Protein AF-A0A098LG57-F1 (afdb_monomer_lite)

Sequence (127 aa):
MLENFILASDLITESEFNRIIDFILEKGDRKFYCNRFNNNPHYQFSEFDVYLNPSNDRNIVCDTTISDFNEIVFYNSSALHRYYYLRIRRGRKEDSKTISGTSNQVEVNIKDEVIRNYLKEVLRRMP

Foldseek 3Di:
DPQDWDFCVVQDDPVLVLLLVVCLVVPFFFDDDDPQAHRFRWDDQDQKIKTFDFPDSVNRDHDPVPGPRQKIWIAHPPDPDGIKIKGKDFFDPDPDDDDDDRDITIIISDDDVVSSVVSVSSSVPRD

Secondary structure (DSSP, 8-state):
-----EE-TTT--HHHHHHHHHHHHHH-EEE--BTTBSSEEEEEETTEEEEEEPSSTT-TT--TTS----EEEEE-TTSSS-EEEEEEEPPP--SS---S----EEEES--SHHHHHHHHHHHHH--

pLDDT: mean 85.8, std 13.96, range [39.47, 97.31]

Organism: NCBI:txid153721

Structure (mmCIF, N/CA/C/O backbone):
data_AF-A0A098LG57-F1
#
_entry.id   AF-A0A098LG57-F1
#
loop_
_atom_site.group_PDB
_atom_site.id
_atom_site.type_symbol
_atom_site.label_atom_id
_atom_site.label_alt_id
_atom_site.label_comp_id
_atom_site.label_asym_id
_atom_site.label_entity_id
_atom_site.label_seq_id
_atom_site.pdbx_PDB_ins_code
_atom_site.Cartn_x
_atom_site.Cartn_y
_atom_site.Cartn_z
_atom_site.occupancy
_atom_site.B_iso_or_equiv
_atom_site.auth_seq_id
_atom_site.auth_comp_id
_atom_site.auth_asym_id
_atom_site.auth_atom_id
_atom_site.pdbx_PDB_model_num
ATOM 1 N N . MET A 1 1 ? 17.663 9.202 8.549 1.00 39.47 1 MET A N 1
ATOM 2 C CA . MET A 1 1 ? 16.690 9.927 9.391 1.00 39.47 1 MET A CA 1
ATOM 3 C C . MET A 1 1 ? 15.668 8.915 9.860 1.00 39.47 1 MET A C 1
ATOM 5 O O . MET A 1 1 ? 15.281 8.085 9.051 1.00 39.47 1 MET A O 1
ATOM 9 N N . LEU A 1 2 ? 15.295 8.927 11.139 1.00 45.97 2 LEU A N 1
ATOM 10 C CA . LEU A 1 2 ? 14.109 8.202 11.591 1.00 45.97 2 LEU A CA 1
ATOM 11 C C . LEU A 1 2 ? 12.910 8.918 10.968 1.00 45.97 2 LEU A C 1
ATOM 13 O O . LEU A 1 2 ? 12.694 10.092 11.259 1.00 45.97 2 LEU A O 1
ATOM 17 N N . GLU A 1 3 ? 12.212 8.264 10.044 1.00 64.81 3 GLU A N 1
ATOM 18 C CA . GLU A 1 3 ? 10.934 8.782 9.563 1.00 64.81 3 GLU A CA 1
ATOM 19 C C . GLU A 1 3 ? 9.964 8.827 10.750 1.00 64.81 3 GLU A C 1
ATOM 21 O O . GLU A 1 3 ? 9.849 7.859 11.505 1.00 64.81 3 GLU A O 1
ATOM 26 N N . ASN A 1 4 ? 9.320 9.975 10.964 1.00 86.69 4 ASN A N 1
ATOM 27 C CA . ASN A 1 4 ? 8.322 10.116 12.016 1.00 86.69 4 ASN A CA 1
ATOM 28 C C . ASN A 1 4 ? 7.033 9.448 11.537 1.00 86.69 4 ASN A C 1
ATOM 30 O O . ASN A 1 4 ? 6.364 9.966 10.651 1.00 86.69 4 ASN A O 1
ATOM 34 N N . PHE A 1 5 ? 6.694 8.306 12.126 1.00 89.62 5 PHE A N 1
ATOM 35 C CA . PHE A 1 5 ? 5.436 7.620 11.862 1.00 89.62 5 PHE A CA 1
ATOM 36 C C . PHE A 1 5 ? 4.296 8.244 12.678 1.00 89.62 5 PHE A C 1
ATOM 38 O O . PHE A 1 5 ? 4.466 8.580 13.852 1.00 89.62 5 PHE A O 1
ATOM 45 N N . ILE A 1 6 ? 3.132 8.400 12.049 1.00 92.38 6 ILE A N 1
ATOM 46 C CA . ILE A 1 6 ? 1.913 8.954 12.650 1.00 92.38 6 ILE A CA 1
ATOM 47 C C . ILE A 1 6 ? 0.730 8.012 12.442 1.00 92.38 6 ILE A C 1
ATOM 49 O O . ILE A 1 6 ? 0.675 7.288 11.451 1.00 92.38 6 ILE A O 1
ATOM 53 N N . LEU A 1 7 ? -0.238 8.033 13.361 1.00 92.25 7 LEU A N 1
ATOM 54 C CA . LEU A 1 7 ? -1.414 7.163 13.288 1.00 92.25 7 LEU A CA 1
ATOM 55 C C . LEU A 1 7 ? -2.215 7.396 11.998 1.00 92.25 7 LEU A C 1
ATOM 57 O O . LEU A 1 7 ? -2.555 8.530 11.649 1.00 92.25 7 LEU A O 1
ATOM 61 N N . ALA A 1 8 ? -2.551 6.295 11.328 1.00 90.56 8 ALA A N 1
ATOM 62 C CA . ALA A 1 8 ? -3.267 6.253 10.055 1.00 90.56 8 ALA A CA 1
ATOM 63 C C . ALA A 1 8 ? -4.679 5.651 10.199 1.00 90.56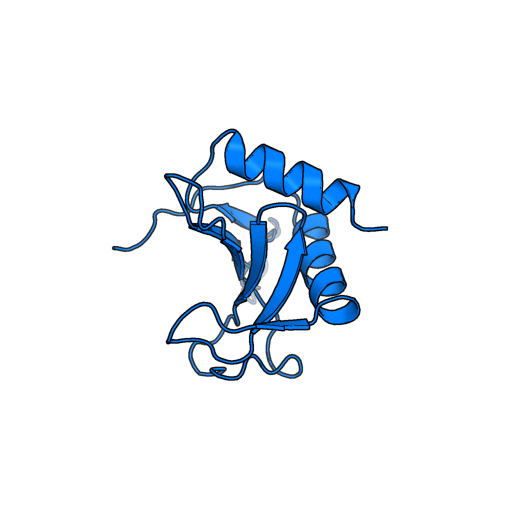 8 ALA A C 1
ATOM 65 O O . ALA A 1 8 ? -5.244 5.149 9.231 1.00 90.56 8 ALA A O 1
ATOM 66 N N . SER A 1 9 ? -5.262 5.701 11.401 1.00 87.19 9 SER A N 1
ATOM 67 C CA . SER A 1 9 ? -6.559 5.085 11.721 1.00 87.19 9 SER A CA 1
ATOM 68 C C . SER A 1 9 ? -7.752 5.647 10.935 1.00 87.19 9 SER A C 1
ATOM 70 O O . SER A 1 9 ? -8.784 4.994 10.844 1.00 87.19 9 SER A O 1
ATOM 72 N N . ASP A 1 10 ? -7.625 6.840 10.356 1.00 91.06 10 ASP A N 1
ATOM 73 C CA . ASP A 1 10 ? -8.599 7.475 9.453 1.00 91.06 10 ASP A CA 1
ATOM 74 C C . ASP A 1 10 ? -8.298 7.246 7.958 1.00 91.06 10 ASP A C 1
ATOM 76 O O . ASP A 1 10 ? -9.023 7.745 7.090 1.00 91.06 10 ASP A O 1
ATOM 80 N N . LEU A 1 11 ? -7.181 6.585 7.648 1.00 93.50 11 LEU A N 1
ATOM 81 C CA . LEU A 1 11 ? -6.775 6.232 6.290 1.00 93.50 11 LEU A CA 1
ATOM 82 C C . LEU A 1 11 ? -7.064 4.769 5.988 1.00 93.50 11 LEU A C 1
ATOM 84 O O . LEU A 1 11 ? -7.503 4.455 4.885 1.00 93.50 11 LEU A O 1
ATOM 88 N N . ILE A 1 12 ? -6.759 3.897 6.946 1.00 94.38 12 ILE A N 1
ATOM 89 C CA . ILE A 1 12 ? -6.792 2.455 6.766 1.00 94.38 12 ILE A CA 1
ATOM 90 C C . ILE A 1 12 ? -7.000 1.755 8.111 1.00 94.38 12 ILE A C 1
ATOM 92 O O . ILE A 1 12 ? -6.442 2.141 9.141 1.00 94.38 12 ILE A O 1
ATOM 96 N N . THR A 1 13 ? -7.800 0.698 8.094 1.00 93.62 13 THR A N 1
ATOM 97 C CA . THR A 1 13 ? -7.980 -0.203 9.233 1.00 93.62 13 THR A CA 1
ATOM 98 C C . THR A 1 13 ? -6.925 -1.309 9.243 1.00 93.62 13 THR A C 1
ATOM 100 O O . THR A 1 13 ? -6.337 -1.651 8.220 1.00 93.62 13 THR A O 1
ATOM 103 N N . GLU A 1 14 ? -6.715 -1.950 10.393 1.00 92.69 14 GLU A N 1
ATOM 104 C CA . GLU A 1 14 ? -5.878 -3.156 10.464 1.00 92.69 14 GLU A CA 1
ATOM 105 C C . GLU A 1 14 ? -6.343 -4.247 9.482 1.00 92.69 14 GLU A C 1
ATOM 107 O O . GLU A 1 14 ? -5.522 -4.881 8.822 1.00 92.69 14 GLU A O 1
ATOM 112 N N . SER A 1 15 ? -7.658 -4.465 9.374 1.00 93.12 15 SER A N 1
ATOM 113 C CA . SER A 1 15 ? -8.209 -5.496 8.491 1.00 93.12 15 SER A CA 1
ATOM 114 C C . SER A 1 15 ? -7.878 -5.218 7.028 1.00 93.12 15 SER A C 1
ATOM 116 O O . SER A 1 15 ? -7.569 -6.140 6.280 1.00 93.12 15 SER A O 1
ATOM 118 N N . GLU A 1 16 ? -7.945 -3.956 6.613 1.00 95.69 16 GLU A N 1
ATOM 119 C CA . GLU A 1 16 ? -7.584 -3.541 5.260 1.00 95.69 16 GLU A CA 1
ATOM 120 C C . GLU A 1 16 ? -6.081 -3.672 5.021 1.00 95.69 16 GLU A C 1
ATOM 122 O O . GLU A 1 16 ? -5.685 -4.161 3.969 1.00 95.69 16 GLU A O 1
ATOM 127 N N . PHE A 1 17 ? -5.250 -3.317 6.005 1.00 95.31 17 PHE A N 1
ATOM 128 C CA . PHE A 1 17 ? -3.800 -3.501 5.929 1.00 95.31 17 PHE A CA 1
ATOM 129 C C . PHE A 1 17 ? -3.435 -4.973 5.687 1.00 95.31 17 PHE A C 1
ATOM 131 O O . PHE A 1 17 ? -2.700 -5.283 4.751 1.00 95.31 17 PHE A O 1
ATOM 138 N N . ASN A 1 18 ? -4.008 -5.887 6.476 1.00 93.75 18 ASN A N 1
ATOM 139 C CA . ASN A 1 18 ? -3.779 -7.324 6.311 1.00 93.75 18 ASN A CA 1
ATOM 140 C C . ASN A 1 18 ? -4.329 -7.843 4.970 1.00 93.75 18 ASN A C 1
ATOM 142 O O . ASN A 1 18 ? -3.664 -8.629 4.304 1.00 93.75 18 ASN A O 1
ATOM 146 N N . ARG A 1 19 ? -5.484 -7.342 4.511 1.00 95.88 19 ARG A N 1
ATOM 147 C CA . ARG A 1 19 ? -6.046 -7.719 3.203 1.00 95.88 19 ARG A CA 1
ATOM 148 C C . ARG A 1 19 ? -5.131 -7.329 2.035 1.00 95.88 19 ARG A C 1
ATOM 150 O O . ARG A 1 19 ? -5.049 -8.079 1.068 1.00 95.88 19 ARG A O 1
ATOM 157 N N . ILE A 1 20 ? -4.432 -6.193 2.120 1.00 96.50 20 ILE A N 1
ATOM 158 C CA . ILE A 1 20 ? -3.438 -5.794 1.108 1.00 96.50 20 ILE A CA 1
ATOM 159 C C . ILE A 1 20 ? -2.268 -6.780 1.082 1.00 96.50 20 ILE A C 1
ATOM 161 O O . ILE A 1 20 ? -1.837 -7.182 0.002 1.00 96.50 20 ILE A O 1
ATOM 165 N N . ILE A 1 21 ? -1.776 -7.190 2.254 1.00 95.38 21 ILE A N 1
ATOM 166 C CA . ILE A 1 21 ? -0.711 -8.194 2.362 1.00 95.38 21 ILE A CA 1
ATOM 167 C C . ILE A 1 21 ? -1.141 -9.494 1.691 1.00 95.38 21 ILE A C 1
ATOM 169 O O . ILE A 1 21 ? -0.457 -9.956 0.779 1.00 95.38 21 ILE A O 1
ATOM 173 N N . ASP A 1 22 ? -2.288 -10.041 2.095 1.00 95.12 22 ASP A N 1
ATOM 174 C CA . ASP A 1 22 ? -2.794 -11.311 1.572 1.00 95.12 22 ASP A CA 1
ATOM 175 C C . ASP A 1 22 ? -2.967 -11.253 0.049 1.00 95.12 22 ASP A C 1
ATOM 177 O O . ASP A 1 22 ? -2.529 -12.154 -0.668 1.00 95.12 22 ASP A O 1
ATOM 181 N N . PHE A 1 23 ? -3.516 -10.147 -0.463 1.00 96.56 23 PHE A N 1
ATOM 182 C CA . PHE A 1 23 ? -3.681 -9.939 -1.897 1.00 96.56 23 PHE A CA 1
ATOM 183 C C . PHE A 1 23 ? -2.346 -9.949 -2.653 1.00 96.56 23 PHE A C 1
ATOM 185 O O . PHE A 1 23 ? -2.233 -10.612 -3.683 1.00 96.56 23 PHE A O 1
ATOM 192 N N . ILE A 1 24 ? -1.325 -9.239 -2.163 1.00 96.12 24 ILE A N 1
ATOM 193 C CA . ILE A 1 24 ? -0.009 -9.194 -2.822 1.00 96.12 24 ILE A CA 1
ATOM 194 C C . ILE A 1 24 ? 0.673 -10.563 -2.758 1.00 96.12 24 ILE A C 1
ATOM 196 O O . ILE A 1 24 ? 1.303 -10.976 -3.728 1.00 96.12 24 ILE A O 1
ATOM 200 N N . LEU A 1 25 ? 0.535 -11.293 -1.651 1.00 94.44 25 LEU A N 1
ATOM 201 C CA . LEU A 1 25 ? 1.090 -12.641 -1.534 1.00 94.44 25 LEU A CA 1
ATOM 202 C C . LEU A 1 25 ? 0.419 -13.637 -2.490 1.00 94.44 25 LEU A C 1
ATOM 204 O O . LEU A 1 25 ? 1.091 -14.539 -2.987 1.00 94.44 25 LEU A O 1
ATOM 208 N N . GLU A 1 26 ? -0.878 -13.477 -2.761 1.00 94.94 26 GLU A N 1
ATOM 209 C CA . GLU A 1 26 ? -1.635 -14.370 -3.643 1.00 94.94 26 GLU A CA 1
ATOM 210 C C . GLU A 1 26 ? -1.504 -14.006 -5.131 1.00 94.94 26 GLU A C 1
ATOM 212 O O . GLU A 1 26 ? -1.401 -14.890 -5.984 1.00 94.94 26 GLU A O 1
ATOM 217 N N . LYS A 1 27 ? -1.568 -12.712 -5.462 1.00 96.19 27 LYS A N 1
ATOM 218 C CA . LYS A 1 27 ? -1.687 -12.212 -6.846 1.00 96.19 27 LYS A CA 1
ATOM 219 C C . LYS A 1 27 ? -0.434 -11.517 -7.364 1.00 96.19 27 LYS A C 1
ATOM 221 O O . LYS A 1 27 ? -0.367 -11.217 -8.555 1.00 96.19 27 LYS A O 1
ATOM 226 N N . GLY A 1 28 ? 0.503 -11.202 -6.479 1.00 94.50 28 GLY A N 1
ATOM 227 C CA . GLY A 1 28 ? 1.720 -10.476 -6.799 1.00 94.50 28 GLY A CA 1
ATOM 228 C C . GLY A 1 28 ? 2.785 -11.306 -7.493 1.00 94.50 28 GLY A C 1
ATOM 229 O O . GLY A 1 28 ? 2.692 -12.524 -7.646 1.00 94.50 28 GLY A O 1
ATOM 230 N N . ASP A 1 29 ? 3.831 -10.604 -7.896 1.00 95.06 29 ASP A N 1
ATOM 231 C CA . ASP A 1 29 ? 5.084 -11.167 -8.361 1.00 95.06 29 ASP A CA 1
ATOM 232 C C . ASP A 1 29 ? 6.205 -10.836 -7.364 1.00 95.06 29 ASP A C 1
ATOM 234 O O . ASP A 1 29 ? 5.970 -10.453 -6.210 1.00 95.06 29 ASP A O 1
ATOM 238 N N . ARG A 1 30 ? 7.453 -11.059 -7.784 1.00 93.12 30 ARG A N 1
ATOM 239 C CA . ARG A 1 30 ? 8.626 -10.686 -7.001 1.00 93.12 30 ARG A CA 1
ATOM 240 C C . ARG A 1 30 ? 9.436 -9.639 -7.736 1.00 93.12 30 ARG A C 1
ATOM 242 O O . ARG A 1 30 ? 9.802 -9.837 -8.893 1.00 93.12 30 ARG A O 1
ATOM 249 N N . LYS A 1 31 ? 9.766 -8.549 -7.045 1.00 92.19 31 LYS A N 1
ATOM 250 C CA . LYS A 1 31 ? 10.503 -7.428 -7.632 1.00 92.19 31 LYS A CA 1
ATOM 251 C C . LYS A 1 31 ? 11.474 -6.822 -6.627 1.00 92.19 31 LYS A C 1
ATOM 253 O O . LYS A 1 31 ? 11.260 -6.842 -5.418 1.00 92.19 31 LYS A O 1
ATOM 258 N N . PHE A 1 32 ? 12.584 -6.314 -7.146 1.00 88.69 32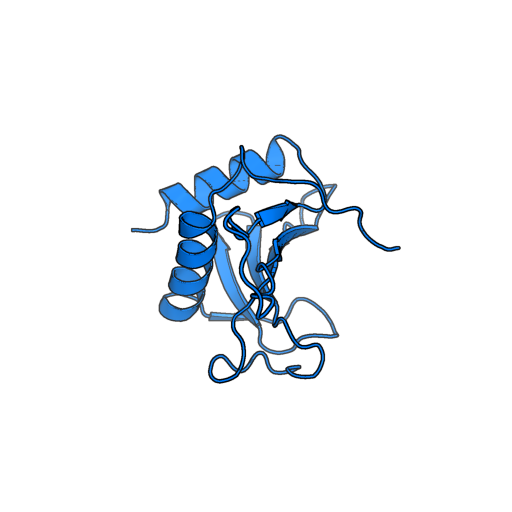 PHE A N 1
ATOM 259 C CA . PHE A 1 32 ? 13.597 -5.611 -6.371 1.00 88.69 32 PHE A CA 1
ATOM 260 C C . PHE A 1 32 ? 13.320 -4.108 -6.395 1.00 88.69 32 PHE A C 1
ATOM 262 O O . PHE A 1 32 ? 13.109 -3.545 -7.470 1.00 88.69 32 PHE A O 1
ATOM 269 N N . TYR A 1 33 ? 13.376 -3.459 -5.230 1.00 84.56 33 TYR A N 1
ATOM 270 C CA . TYR A 1 33 ? 13.210 -2.005 -5.134 1.00 84.56 33 TYR A CA 1
ATOM 271 C C . TYR A 1 33 ? 14.276 -1.311 -4.269 1.00 84.56 33 TYR A C 1
ATOM 273 O O . TYR A 1 33 ? 14.501 -0.112 -4.427 1.00 84.56 33 TYR A O 1
ATOM 281 N N . CYS A 1 34 ? 14.961 -2.033 -3.373 1.00 82.94 34 CYS A N 1
ATOM 282 C CA . CYS A 1 34 ? 16.012 -1.471 -2.526 1.00 82.94 34 CYS A CA 1
ATOM 283 C C . CYS A 1 34 ? 17.127 -2.486 -2.254 1.00 82.94 34 CYS A C 1
ATOM 285 O O . CYS A 1 34 ? 16.878 -3.678 -2.170 1.00 82.94 34 CYS A O 1
ATOM 287 N N . ASN A 1 35 ? 18.354 -2.014 -2.015 1.00 82.62 35 ASN A N 1
ATOM 288 C CA . ASN A 1 35 ? 19.519 -2.887 -1.791 1.00 82.62 35 ASN A CA 1
ATOM 289 C C . ASN A 1 35 ? 19.425 -3.781 -0.541 1.00 82.62 35 ASN A C 1
ATOM 291 O O . ASN A 1 35 ? 20.233 -4.694 -0.392 1.00 82.62 35 ASN A O 1
ATOM 295 N N . ARG A 1 36 ? 18.514 -3.480 0.395 1.00 82.50 36 ARG A N 1
ATOM 296 C CA . ARG A 1 36 ? 18.376 -4.231 1.651 1.00 82.50 36 ARG A CA 1
ATOM 297 C C . ARG A 1 36 ? 17.563 -5.507 1.467 1.00 82.50 36 ARG A C 1
ATOM 299 O O . ARG A 1 36 ? 17.926 -6.531 2.036 1.00 82.50 36 ARG A O 1
ATOM 306 N N . PHE A 1 37 ? 16.465 -5.420 0.728 1.00 80.94 37 PHE A N 1
ATOM 307 C CA . PHE A 1 37 ? 15.517 -6.508 0.556 1.00 80.94 37 PHE A CA 1
ATOM 308 C C . PHE A 1 37 ? 15.531 -6.937 -0.906 1.00 80.94 37 PHE A C 1
ATOM 310 O O . PHE A 1 37 ? 15.270 -6.152 -1.816 1.00 80.94 37 PHE A O 1
ATOM 317 N N . ASN A 1 38 ? 15.893 -8.196 -1.118 1.00 78.50 38 ASN A N 1
ATOM 318 C CA . ASN A 1 38 ? 15.910 -8.814 -2.428 1.00 78.50 38 ASN A CA 1
ATOM 319 C C . ASN A 1 38 ? 14.616 -9.611 -2.601 1.00 78.50 38 ASN A C 1
ATOM 321 O O . ASN A 1 38 ? 14.171 -10.282 -1.672 1.00 78.50 38 ASN A O 1
ATOM 325 N N . ASN A 1 39 ? 14.056 -9.599 -3.814 1.00 86.81 39 ASN A N 1
ATOM 326 C CA . ASN A 1 39 ? 12.925 -10.459 -4.179 1.00 86.81 39 ASN A CA 1
ATOM 327 C C . ASN A 1 39 ? 11.655 -10.220 -3.323 1.00 86.81 39 ASN A C 1
ATOM 329 O O . ASN A 1 39 ? 11.000 -11.169 -2.876 1.00 86.81 39 ASN A O 1
ATOM 333 N N . ASN A 1 40 ? 11.303 -8.953 -3.078 1.00 91.44 40 ASN A N 1
ATOM 334 C CA . ASN A 1 40 ? 10.117 -8.590 -2.301 1.00 91.44 40 ASN A CA 1
ATOM 335 C C . ASN A 1 40 ? 8.832 -9.055 -2.998 1.00 91.44 40 ASN A C 1
ATOM 337 O O . ASN A 1 40 ? 8.739 -8.916 -4.221 1.00 91.44 40 ASN A O 1
ATOM 341 N N . PRO A 1 41 ? 7.827 -9.549 -2.245 1.00 95.25 41 PRO A N 1
ATOM 342 C CA . PRO A 1 41 ? 6.462 -9.603 -2.746 1.00 95.25 41 PRO A CA 1
ATOM 343 C C . PRO A 1 41 ? 6.041 -8.220 -3.229 1.00 95.25 41 PRO A C 1
ATOM 345 O O . PRO A 1 41 ? 6.264 -7.220 -2.537 1.00 95.25 41 PRO A O 1
ATOM 348 N N . HIS A 1 42 ? 5.463 -8.183 -4.419 1.00 96.88 42 HIS A N 1
ATOM 349 C CA . HIS A 1 42 ? 5.172 -6.951 -5.118 1.00 96.88 42 HIS A CA 1
ATOM 350 C C . HIS A 1 42 ? 3.874 -7.065 -5.919 1.00 96.88 42 HIS A C 1
ATOM 352 O O . HIS A 1 42 ? 3.549 -8.121 -6.456 1.00 96.88 42 HIS A O 1
ATOM 358 N N . TYR A 1 43 ? 3.141 -5.961 -6.026 1.00 97.31 43 TYR A N 1
ATOM 359 C CA . TYR A 1 43 ? 2.068 -5.814 -6.999 1.00 97.31 43 TYR A CA 1
ATOM 360 C C . TYR A 1 43 ? 2.033 -4.381 -7.530 1.00 97.31 43 TYR A C 1
ATOM 362 O O . TYR A 1 43 ? 2.092 -3.424 -6.756 1.00 97.31 43 TYR A O 1
ATOM 370 N N . GLN A 1 44 ? 1.877 -4.223 -8.844 1.00 96.50 44 GLN A N 1
ATOM 371 C CA . GLN A 1 44 ? 1.737 -2.909 -9.463 1.00 96.50 44 GLN A CA 1
ATOM 372 C C . GLN A 1 44 ? 0.264 -2.491 -9.522 1.00 96.50 44 GLN A C 1
ATOM 374 O O . GLN A 1 44 ? -0.553 -3.104 -10.214 1.00 96.50 44 GLN A O 1
ATOM 379 N N . PHE A 1 45 ? -0.073 -1.397 -8.845 1.00 94.19 45 PHE A N 1
ATOM 380 C CA . PHE A 1 45 ? -1.385 -0.768 -8.932 1.00 94.19 45 PHE A CA 1
ATOM 381 C C . PHE A 1 45 ? -1.287 0.487 -9.792 1.00 94.19 45 PHE A C 1
ATOM 383 O O . PHE A 1 45 ? -0.839 1.535 -9.340 1.00 94.19 45 PHE A O 1
ATOM 390 N N . SER A 1 46 ? -1.755 0.388 -11.038 1.00 89.62 46 SER A N 1
ATOM 391 C CA . SER A 1 46 ? -1.750 1.513 -11.979 1.00 89.62 46 SER A CA 1
ATOM 392 C C . SER A 1 46 ? -0.344 2.123 -12.127 1.00 89.62 46 SER A C 1
ATOM 394 O O . SER A 1 46 ? 0.531 1.517 -12.746 1.00 89.62 46 SER A O 1
ATOM 396 N N . GLU A 1 47 ? -0.118 3.297 -11.543 1.00 89.06 47 GLU A N 1
ATOM 397 C CA . GLU A 1 47 ? 1.098 4.103 -11.658 1.00 89.06 47 GLU A CA 1
ATOM 398 C C . GLU A 1 47 ? 2.092 3.926 -10.501 1.00 89.06 47 GLU A C 1
ATOM 400 O O . GLU A 1 47 ? 3.175 4.510 -10.540 1.00 89.06 47 GLU A O 1
ATOM 405 N N . PHE A 1 48 ? 1.750 3.137 -9.480 1.00 94.69 48 PHE A N 1
ATOM 406 C CA . PHE A 1 48 ? 2.629 2.885 -8.342 1.00 94.69 48 PHE A CA 1
ATOM 407 C C . PHE A 1 48 ? 2.826 1.390 -8.088 1.00 94.69 48 PHE A C 1
ATOM 409 O O . PHE A 1 48 ? 1.943 0.555 -8.292 1.00 94.69 48 PHE A O 1
ATOM 416 N N . ASP A 1 49 ? 4.026 1.064 -7.635 1.00 96.88 49 ASP A N 1
ATOM 417 C CA . ASP A 1 49 ? 4.401 -0.263 -7.180 1.00 96.88 49 ASP A CA 1
ATOM 418 C C . ASP A 1 49 ? 4.110 -0.372 -5.677 1.00 96.88 49 ASP A C 1
ATOM 420 O O . ASP A 1 49 ? 4.380 0.565 -4.919 1.00 96.88 49 ASP A O 1
ATOM 424 N N . VAL A 1 50 ? 3.587 -1.513 -5.229 1.00 97.31 50 VAL A N 1
ATOM 425 C CA . VAL A 1 50 ? 3.379 -1.798 -3.805 1.00 97.31 50 VAL A CA 1
ATOM 426 C C . VAL A 1 50 ? 4.213 -3.003 -3.406 1.00 97.31 50 VAL A C 1
ATOM 428 O O . VAL A 1 50 ? 4.079 -4.070 -3.999 1.00 97.31 50 VAL A O 1
ATOM 431 N N . TYR A 1 51 ? 5.067 -2.832 -2.400 1.00 96.31 51 TYR A N 1
ATOM 432 C CA . TYR A 1 51 ? 5.982 -3.859 -1.902 1.00 96.31 51 TYR A CA 1
ATOM 433 C C . TYR A 1 51 ? 5.661 -4.238 -0.461 1.00 96.31 51 TYR A C 1
ATOM 435 O O . TYR A 1 51 ? 5.209 -3.402 0.323 1.00 96.31 51 TYR A O 1
ATOM 443 N N . LEU A 1 52 ? 5.968 -5.483 -0.101 1.00 94.69 52 LEU A N 1
ATOM 444 C CA . LEU A 1 52 ? 5.932 -5.950 1.282 1.00 94.69 52 LEU A CA 1
ATOM 445 C C . LEU A 1 52 ? 7.344 -6.055 1.852 1.00 94.69 52 LEU A C 1
ATOM 447 O O . LEU A 1 52 ? 8.190 -6.777 1.313 1.00 94.69 52 LEU A O 1
ATOM 451 N N . ASN A 1 53 ? 7.581 -5.366 2.964 1.00 90.75 53 ASN A N 1
ATOM 452 C CA . ASN A 1 53 ? 8.830 -5.436 3.706 1.00 90.75 53 ASN A CA 1
ATOM 453 C C . ASN A 1 53 ? 8.705 -6.380 4.904 1.00 90.75 53 ASN A C 1
ATOM 455 O O . ASN A 1 53 ? 7.702 -6.347 5.626 1.00 90.75 53 ASN A O 1
ATOM 459 N N . PRO A 1 54 ? 9.714 -7.234 5.140 1.00 85.44 54 PRO A N 1
ATOM 460 C CA . PRO A 1 54 ? 9.696 -8.128 6.279 1.00 85.44 54 PRO A CA 1
ATOM 461 C C . PRO A 1 54 ? 9.929 -7.354 7.579 1.00 85.44 54 PRO A C 1
ATOM 463 O O . PRO A 1 54 ? 10.729 -6.424 7.646 1.00 85.44 54 PRO A O 1
ATOM 466 N N . SER A 1 55 ? 9.292 -7.811 8.654 1.00 79.69 55 SER A N 1
ATOM 467 C CA . SER A 1 55 ? 9.460 -7.260 10.008 1.00 79.69 55 SER A CA 1
ATOM 468 C C . SER A 1 55 ? 10.846 -7.484 10.616 1.00 79.69 55 SER A C 1
ATOM 470 O O . SER A 1 55 ? 11.231 -6.814 11.575 1.00 79.69 55 SER A O 1
ATOM 472 N N . ASN A 1 56 ? 11.596 -8.439 10.068 1.00 77.62 56 ASN A N 1
ATOM 473 C CA . ASN A 1 56 ? 12.919 -8.827 10.519 1.00 77.62 56 ASN A CA 1
ATOM 474 C C . ASN A 1 56 ? 13.953 -8.465 9.450 1.00 77.62 56 ASN A C 1
ATOM 476 O O . ASN A 1 56 ? 13.976 -9.078 8.383 1.00 77.62 56 ASN A O 1
ATOM 480 N N . ASP A 1 57 ? 14.868 -7.552 9.783 1.00 71.94 57 ASP A N 1
ATOM 481 C CA . ASP A 1 57 ? 15.973 -7.123 8.913 1.00 71.94 57 ASP A CA 1
ATOM 482 C C . ASP A 1 57 ? 16.902 -8.278 8.473 1.00 71.94 57 ASP A C 1
ATOM 484 O O . ASP A 1 57 ? 17.694 -8.118 7.547 1.00 71.94 57 ASP A O 1
ATOM 488 N N . ARG A 1 58 ? 16.822 -9.457 9.110 1.00 78.44 58 ARG A N 1
ATOM 489 C CA . ARG A 1 58 ? 17.560 -10.664 8.697 1.00 78.44 58 ARG A CA 1
ATOM 490 C C . ARG A 1 58 ? 16.878 -11.449 7.573 1.00 78.44 58 ARG A C 1
ATOM 492 O O . ARG A 1 58 ? 17.535 -12.284 6.957 1.00 78.44 58 ARG A O 1
ATOM 499 N N . ASN A 1 59 ? 15.597 -11.205 7.284 1.00 80.88 59 ASN A N 1
ATOM 500 C CA . ASN A 1 59 ? 14.876 -11.867 6.192 1.00 80.88 59 ASN A CA 1
ATOM 501 C C . ASN A 1 59 ? 15.105 -11.146 4.853 1.00 80.88 59 ASN A C 1
ATOM 503 O O . ASN A 1 59 ? 14.185 -10.619 4.235 1.00 80.88 59 ASN A O 1
ATOM 507 N N . ILE A 1 60 ? 16.358 -11.120 4.406 1.00 76.75 60 ILE A N 1
ATOM 508 C CA . ILE A 1 60 ? 16.789 -10.375 3.212 1.00 76.75 60 ILE A CA 1
ATOM 509 C C . ILE A 1 60 ? 16.066 -10.847 1.940 1.00 76.75 60 ILE A C 1
ATOM 511 O O . ILE A 1 60 ? 15.832 -10.044 1.043 1.00 76.75 60 ILE A O 1
ATOM 515 N N . VAL A 1 61 ? 15.704 -12.131 1.859 1.00 80.31 61 VAL A N 1
ATOM 516 C CA . VAL A 1 61 ? 15.058 -12.748 0.682 1.00 80.31 61 VAL A CA 1
ATOM 517 C C . VAL A 1 61 ? 13.528 -12.657 0.696 1.00 80.31 61 VAL A C 1
ATOM 519 O O . VAL A 1 61 ? 12.879 -13.196 -0.200 1.00 80.31 61 VAL A O 1
ATOM 522 N N . CYS A 1 62 ? 12.951 -12.004 1.710 1.00 81.50 62 CYS A N 1
ATOM 523 C CA . CYS A 1 62 ? 11.506 -11.856 1.884 1.00 81.50 62 CYS A CA 1
ATOM 524 C C . CYS A 1 62 ? 10.754 -13.197 1.828 1.00 81.50 62 CYS A C 1
ATOM 526 O O . CYS A 1 62 ? 9.741 -13.341 1.130 1.00 81.50 62 CYS A O 1
ATOM 528 N N . ASP A 1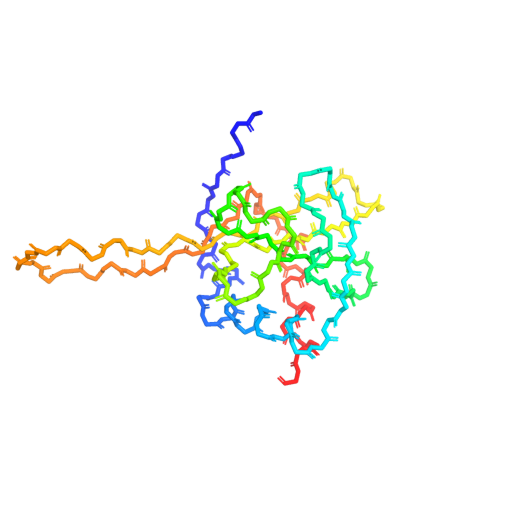 63 ? 11.275 -14.185 2.560 1.00 80.56 63 ASP A N 1
ATOM 529 C CA . ASP A 1 63 ? 10.632 -15.483 2.734 1.00 80.56 63 ASP A CA 1
ATOM 530 C C . ASP A 1 63 ? 9.310 -15.302 3.490 1.00 80.56 63 ASP A C 1
ATOM 532 O O . ASP A 1 63 ? 9.267 -14.751 4.596 1.00 80.56 63 ASP A O 1
ATOM 536 N N . THR A 1 64 ? 8.229 -15.747 2.856 1.00 79.38 64 THR A N 1
ATOM 537 C CA . THR A 1 64 ? 6.849 -15.592 3.321 1.00 79.38 64 THR A CA 1
ATOM 538 C C . THR A 1 64 ? 6.482 -16.573 4.424 1.00 79.38 64 THR A C 1
ATOM 540 O O . THR A 1 64 ? 5.478 -16.379 5.096 1.00 79.38 64 THR A O 1
ATOM 543 N N . THR A 1 65 ? 7.277 -17.623 4.632 1.00 78.38 65 THR A N 1
ATOM 544 C CA . THR A 1 65 ? 7.028 -18.628 5.676 1.00 78.38 65 THR A CA 1
ATOM 545 C C . THR A 1 65 ? 7.468 -18.162 7.064 1.00 78.38 65 THR A C 1
ATOM 547 O O . THR A 1 65 ? 7.008 -18.697 8.071 1.00 78.38 65 THR A O 1
ATOM 550 N N . ILE A 1 66 ? 8.333 -17.145 7.124 1.00 76.44 66 ILE A N 1
ATOM 551 C CA . ILE A 1 66 ? 8.950 -16.649 8.362 1.00 76.44 66 ILE A CA 1
ATOM 552 C C . ILE A 1 66 ? 8.692 -15.160 8.621 1.00 76.44 66 ILE A C 1
ATOM 554 O O . ILE A 1 66 ? 9.230 -14.610 9.584 1.00 76.44 66 ILE A O 1
ATOM 558 N N . SER A 1 67 ? 7.910 -14.486 7.772 1.00 79.56 67 SER A N 1
ATOM 559 C CA . SER A 1 67 ? 7.575 -13.074 7.945 1.00 79.56 67 SER A CA 1
ATOM 560 C C . SER A 1 67 ? 6.083 -12.829 7.922 1.00 79.56 67 SER A C 1
ATOM 562 O O . SER A 1 67 ? 5.355 -13.326 7.074 1.00 79.56 67 SER A O 1
ATOM 564 N N . ASP A 1 68 ? 5.664 -11.987 8.851 1.00 80.56 68 ASP A N 1
ATOM 565 C CA . ASP A 1 68 ? 4.320 -11.458 8.970 1.00 80.56 68 ASP A CA 1
ATOM 566 C C . ASP A 1 68 ? 4.113 -10.137 8.211 1.00 80.56 68 ASP A C 1
ATOM 568 O O . ASP A 1 68 ? 3.052 -9.539 8.378 1.00 80.56 68 ASP A O 1
ATOM 572 N N . PHE A 1 69 ? 5.126 -9.689 7.449 1.00 86.38 69 PHE A N 1
ATOM 573 C CA . PHE A 1 69 ? 5.175 -8.451 6.659 1.00 86.38 69 PHE A CA 1
ATOM 574 C C . PHE A 1 69 ? 4.475 -7.271 7.336 1.00 86.38 69 PHE A C 1
ATOM 576 O O . PHE A 1 69 ? 3.339 -6.930 7.034 1.00 86.38 69 PHE A O 1
ATOM 583 N N . ASN A 1 70 ? 5.151 -6.617 8.275 1.00 91.00 70 ASN A N 1
ATOM 584 C CA . ASN A 1 70 ? 4.541 -5.535 9.046 1.00 91.00 70 ASN A CA 1
ATOM 585 C C . ASN A 1 70 ? 4.628 -4.156 8.373 1.00 91.00 70 ASN A C 1
ATOM 587 O O . ASN A 1 70 ? 4.225 -3.169 8.990 1.00 91.00 70 ASN A O 1
ATOM 591 N N . GLU A 1 71 ? 5.163 -4.069 7.155 1.00 93.62 71 GLU A N 1
ATOM 592 C CA . GLU A 1 71 ? 5.377 -2.813 6.446 1.00 93.62 71 GLU A CA 1
ATOM 593 C C . GLU A 1 71 ? 5.036 -2.951 4.955 1.00 93.62 71 GLU A C 1
ATOM 595 O O . GLU A 1 71 ? 5.514 -3.857 4.271 1.00 93.62 71 GLU A O 1
ATOM 600 N N . ILE A 1 72 ? 4.200 -2.036 4.465 1.00 95.81 72 ILE A N 1
ATOM 601 C CA . ILE A 1 72 ? 3.795 -1.898 3.065 1.00 95.81 72 ILE A CA 1
ATOM 602 C C . ILE A 1 72 ? 4.430 -0.621 2.524 1.00 95.81 72 ILE A C 1
ATOM 604 O O . ILE A 1 72 ? 4.304 0.445 3.129 1.00 95.81 72 ILE A O 1
ATOM 608 N N . VAL A 1 73 ? 5.077 -0.720 1.367 1.00 95.75 73 VAL A N 1
ATOM 609 C CA . VAL A 1 73 ? 5.741 0.409 0.711 1.00 95.75 73 VAL A CA 1
ATOM 610 C C . VAL A 1 73 ? 5.030 0.729 -0.590 1.00 95.75 73 VAL A C 1
ATOM 612 O O . VAL A 1 73 ? 4.974 -0.114 -1.477 1.00 95.75 73 VAL A O 1
ATOM 615 N N . PHE A 1 74 ? 4.542 1.957 -0.724 1.00 96.12 74 PHE A N 1
ATOM 616 C CA . PHE A 1 74 ? 4.043 2.501 -1.982 1.00 96.12 74 PHE A CA 1
ATOM 617 C C . PHE A 1 74 ? 5.169 3.280 -2.640 1.00 96.12 74 PHE A C 1
ATOM 619 O O . PHE A 1 74 ? 5.691 4.233 -2.057 1.00 96.12 74 PHE A O 1
ATOM 626 N N . TYR A 1 75 ? 5.527 2.886 -3.854 1.00 95.31 75 TYR A N 1
ATOM 627 C CA . TYR A 1 75 ? 6.569 3.522 -4.635 1.00 95.31 75 TYR A CA 1
ATOM 628 C C . TYR A 1 75 ? 6.010 4.089 -5.935 1.00 95.31 75 TYR A C 1
ATOM 630 O O . TYR A 1 75 ? 5.475 3.356 -6.763 1.00 95.31 75 TYR A O 1
ATOM 638 N N . ASN A 1 76 ? 6.208 5.386 -6.154 1.00 94.56 76 ASN A N 1
ATOM 639 C CA . ASN A 1 76 ? 5.950 6.021 -7.440 1.00 94.56 76 ASN A CA 1
ATOM 640 C C . ASN A 1 76 ? 7.206 6.754 -7.919 1.00 94.56 76 ASN A C 1
ATOM 642 O O . ASN A 1 76 ? 7.608 7.775 -7.362 1.00 94.56 76 ASN A O 1
ATOM 646 N N . SER A 1 77 ? 7.817 6.242 -8.989 1.00 92.06 77 SER A N 1
ATOM 647 C CA . SER A 1 77 ? 9.052 6.799 -9.553 1.00 92.06 77 SER A CA 1
ATOM 648 C C . SER A 1 77 ? 8.892 8.207 -10.145 1.00 92.06 77 SER A C 1
ATOM 650 O O . SER A 1 77 ? 9.865 8.965 -10.196 1.00 92.06 77 SER A O 1
ATOM 652 N N . SER A 1 78 ? 7.677 8.564 -10.568 1.00 90.94 78 SER A N 1
ATOM 653 C CA . SER A 1 78 ? 7.339 9.847 -11.190 1.00 90.94 78 SER A CA 1
ATOM 654 C C . SER A 1 78 ? 6.876 10.905 -10.184 1.00 90.94 78 SER A C 1
ATOM 656 O O . SER A 1 78 ? 6.802 12.081 -10.536 1.00 90.94 78 SER A O 1
ATOM 658 N N . ALA A 1 79 ? 6.587 10.522 -8.938 1.00 89.88 79 ALA A N 1
ATOM 659 C CA . ALA A 1 79 ? 6.154 11.448 -7.899 1.00 89.88 79 ALA A CA 1
ATOM 660 C C 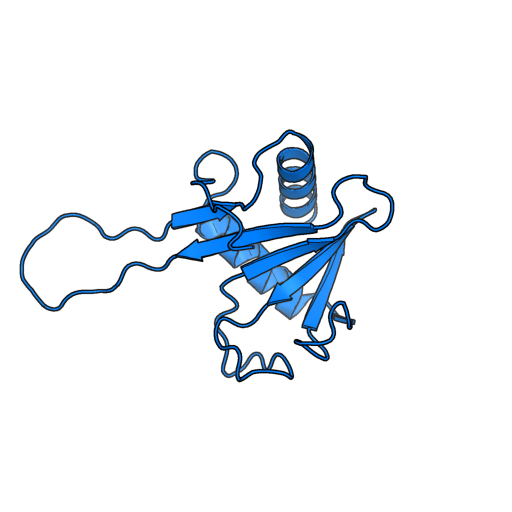. ALA A 1 79 ? 7.328 12.240 -7.295 1.00 89.88 79 ALA A C 1
ATOM 662 O O . ALA A 1 79 ? 8.465 11.765 -7.220 1.00 89.88 79 ALA A O 1
ATOM 663 N N . LEU A 1 80 ? 7.032 13.451 -6.806 1.00 87.19 80 LEU A N 1
ATOM 664 C CA . LEU A 1 80 ? 7.986 14.253 -6.032 1.00 87.19 80 LEU A CA 1
ATOM 665 C C . LEU A 1 80 ? 8.369 13.533 -4.730 1.00 87.19 80 LEU A C 1
ATOM 667 O O . LEU A 1 80 ? 9.549 13.425 -4.399 1.00 87.19 80 LEU A O 1
ATOM 671 N N . HIS A 1 81 ? 7.367 13.012 -4.017 1.00 88.69 81 HIS A N 1
ATOM 672 C CA . HIS A 1 81 ? 7.561 12.115 -2.888 1.00 88.69 81 HIS A CA 1
ATOM 673 C C . HIS A 1 81 ? 7.377 10.673 -3.357 1.00 88.69 81 HIS A C 1
ATOM 675 O O . HIS A 1 81 ? 6.272 10.252 -3.688 1.00 88.69 81 HIS A O 1
ATOM 681 N N . ARG A 1 82 ? 8.484 9.934 -3.442 1.00 92.50 82 ARG A N 1
ATOM 682 C CA . ARG A 1 82 ? 8.498 8.632 -4.118 1.00 92.50 82 ARG A CA 1
ATOM 683 C C . ARG A 1 82 ? 8.058 7.467 -3.248 1.00 92.50 82 ARG A C 1
ATOM 685 O O . ARG A 1 82 ? 7.675 6.460 -3.823 1.00 92.50 82 ARG A O 1
ATOM 692 N N . TYR A 1 83 ? 8.157 7.570 -1.923 1.00 93.56 83 TYR A N 1
ATOM 693 C CA . TYR A 1 83 ? 8.010 6.429 -1.017 1.00 93.56 83 TYR A CA 1
ATOM 694 C C . TYR A 1 83 ? 7.087 6.736 0.154 1.00 93.56 83 TYR A C 1
ATOM 696 O O . TYR A 1 83 ? 7.469 7.472 1.056 1.00 93.56 83 TYR A O 1
ATOM 704 N N . TYR A 1 84 ? 5.930 6.087 0.196 1.00 94.81 84 TYR A N 1
ATOM 705 C CA . TYR A 1 84 ? 5.070 6.097 1.375 1.00 94.81 84 TYR A CA 1
ATOM 706 C C . TYR A 1 84 ? 5.160 4.749 2.081 1.00 94.81 84 TYR A C 1
ATOM 708 O O . TYR A 1 84 ? 5.046 3.704 1.440 1.00 94.81 84 TYR A O 1
ATOM 716 N N . TYR A 1 85 ? 5.336 4.771 3.397 1.00 94.88 85 TYR A N 1
ATOM 717 C CA . TYR A 1 85 ? 5.442 3.571 4.221 1.00 94.88 85 TYR A CA 1
ATOM 718 C C . TYR A 1 85 ? 4.232 3.495 5.137 1.00 94.88 85 TYR A C 1
ATOM 720 O O . TYR A 1 85 ? 4.001 4.408 5.929 1.00 94.88 85 TYR A O 1
ATOM 728 N N . LEU A 1 86 ? 3.490 2.395 5.053 1.00 94.88 86 LEU A N 1
ATOM 729 C CA . LEU A 1 86 ? 2.519 2.001 6.065 1.00 94.88 86 LEU A CA 1
ATOM 730 C C . LEU A 1 86 ? 3.128 0.908 6.924 1.00 94.88 86 LEU A C 1
ATOM 732 O O . LEU A 1 86 ? 3.633 -0.077 6.396 1.00 94.88 86 LEU A O 1
ATOM 736 N N . ARG A 1 87 ? 3.032 1.041 8.241 1.00 93.69 87 ARG A N 1
ATOM 737 C CA . ARG A 1 87 ? 3.511 0.037 9.188 1.00 93.69 87 ARG A CA 1
ATOM 738 C C . ARG A 1 87 ? 2.412 -0.329 10.164 1.00 93.69 87 ARG A C 1
ATOM 740 O O . ARG A 1 87 ? 1.744 0.551 10.692 1.00 93.69 87 ARG A O 1
ATOM 747 N N . ILE A 1 88 ? 2.274 -1.615 10.470 1.00 91.56 88 ILE A N 1
ATOM 748 C CA . ILE A 1 88 ? 1.447 -2.064 11.588 1.00 91.56 88 ILE A CA 1
ATOM 749 C C . ILE A 1 88 ? 2.308 -2.273 12.836 1.00 91.56 88 ILE A C 1
ATOM 751 O O . ILE A 1 88 ? 3.239 -3.081 12.870 1.00 91.56 88 ILE A O 1
ATOM 755 N N . ARG A 1 89 ? 1.983 -1.545 13.903 1.00 88.12 89 ARG A N 1
ATOM 756 C CA . ARG A 1 89 ? 2.490 -1.799 15.250 1.00 88.12 89 ARG A CA 1
ATOM 757 C C . ARG A 1 89 ? 1.532 -2.722 15.964 1.00 88.12 89 ARG A C 1
ATOM 759 O O . ARG A 1 89 ? 0.419 -2.336 16.316 1.00 88.12 89 ARG A O 1
ATOM 766 N N . ARG A 1 90 ? 1.990 -3.949 16.190 1.00 84.50 90 ARG A N 1
ATOM 767 C CA . ARG A 1 90 ? 1.224 -4.939 16.938 1.00 84.50 90 ARG A CA 1
ATOM 768 C C . ARG A 1 90 ? 1.443 -4.746 18.433 1.00 84.50 90 ARG A C 1
ATOM 770 O O . ARG A 1 90 ? 2.583 -4.597 18.879 1.00 84.50 90 ARG A O 1
ATOM 777 N N . GLY A 1 91 ? 0.354 -4.708 19.196 1.00 73.62 91 GLY A N 1
ATOM 778 C CA . GLY A 1 91 ? 0.422 -4.587 20.649 1.00 73.62 91 GLY A CA 1
ATOM 779 C C . GLY A 1 91 ? 1.185 -5.766 21.258 1.00 73.62 91 GLY A C 1
ATOM 780 O O . GLY A 1 91 ? 0.968 -6.913 20.867 1.00 73.62 91 GLY A O 1
ATOM 781 N N . ARG A 1 92 ?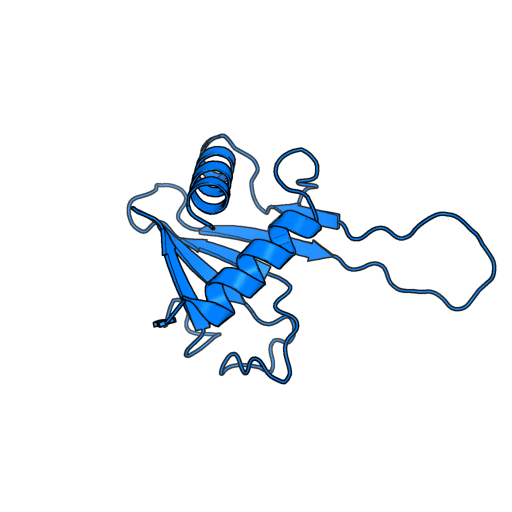 2.082 -5.517 22.221 1.00 58.16 92 ARG A N 1
ATOM 782 C CA . ARG A 1 92 ? 2.633 -6.609 23.037 1.00 58.16 92 ARG A CA 1
ATOM 783 C C . ARG A 1 92 ? 1.544 -7.064 24.004 1.00 58.16 92 ARG A C 1
ATOM 785 O O . ARG A 1 92 ? 1.018 -6.241 24.747 1.00 58.16 92 ARG A O 1
ATOM 792 N N . LYS A 1 93 ? 1.225 -8.360 24.019 1.00 49.69 93 LYS A N 1
ATOM 793 C CA . LYS A 1 93 ? 0.526 -8.958 25.161 1.00 49.69 93 LYS A CA 1
ATOM 794 C C . LYS A 1 93 ? 1.508 -8.951 26.328 1.00 49.69 93 LYS A C 1
ATOM 796 O O . LYS A 1 93 ? 2.454 -9.730 26.319 1.00 49.69 93 LYS A O 1
ATOM 801 N N . GLU A 1 94 ? 1.338 -8.044 27.281 1.00 51.78 94 GLU A N 1
ATOM 802 C CA . GLU A 1 94 ? 1.987 -8.204 28.580 1.00 51.78 94 GLU A CA 1
ATOM 803 C C . GLU A 1 94 ? 1.180 -9.209 29.406 1.00 51.78 94 GLU A C 1
ATOM 805 O O . GLU A 1 94 ? -0.040 -9.091 29.546 1.00 51.78 94 GLU A O 1
ATOM 810 N N . ASP A 1 95 ? 1.868 -10.221 29.929 1.00 56.09 95 ASP A N 1
ATOM 811 C CA . ASP A 1 95 ? 1.320 -11.213 30.848 1.00 56.09 95 ASP A CA 1
ATOM 812 C C . ASP A 1 95 ? 0.993 -10.553 32.191 1.00 56.09 95 ASP A C 1
ATOM 814 O O . ASP A 1 95 ? 1.767 -10.678 33.133 1.00 56.09 95 ASP A O 1
ATOM 818 N N . SER A 1 96 ? -0.112 -9.813 32.318 1.00 46.34 96 SER A N 1
ATOM 819 C CA . SER A 1 96 ? -0.668 -9.410 33.620 1.00 46.34 96 SER A CA 1
ATOM 820 C C . SER A 1 96 ? -2.050 -8.778 33.506 1.00 46.34 96 SER A C 1
ATOM 822 O O . SER A 1 96 ? -2.323 -7.947 32.650 1.00 46.34 96 SER A O 1
ATOM 824 N N . LYS A 1 97 ? -2.919 -9.161 34.443 1.00 50.97 97 LYS A N 1
ATOM 825 C CA . LYS A 1 97 ? -4.283 -8.672 34.671 1.00 50.97 97 LYS A CA 1
ATOM 826 C C . LYS A 1 97 ? -4.392 -7.139 34.640 1.00 50.97 97 LYS A C 1
ATOM 828 O O . LYS A 1 97 ? -4.304 -6.500 35.681 1.00 50.97 97 LYS A O 1
ATOM 833 N N . THR A 1 98 ? -4.683 -6.542 33.491 1.00 43.59 98 THR A N 1
ATOM 834 C CA . THR A 1 98 ? -5.402 -5.263 33.390 1.00 43.59 98 THR A CA 1
ATOM 835 C C . THR A 1 98 ? -6.080 -5.209 32.024 1.00 43.59 98 THR A C 1
ATOM 837 O O . THR A 1 98 ? -5.438 -5.308 30.985 1.00 43.59 98 THR A O 1
ATOM 840 N N . ILE A 1 99 ? -7.407 -5.110 32.024 1.00 55.09 99 ILE A N 1
ATOM 841 C CA . ILE A 1 99 ? -8.221 -4.994 30.816 1.00 55.09 99 ILE A CA 1
ATOM 842 C C . ILE A 1 99 ? -8.199 -3.521 30.387 1.00 55.09 99 ILE A C 1
ATOM 844 O O . ILE A 1 99 ? -8.929 -2.710 30.948 1.00 55.09 99 ILE A O 1
ATOM 848 N N . SER A 1 100 ? -7.379 -3.174 29.394 1.00 43.91 100 SER A N 1
ATOM 849 C CA . SER A 1 100 ? -7.709 -2.160 28.382 1.00 43.91 100 SER A CA 1
ATOM 850 C C . SER A 1 100 ? -6.901 -2.455 27.109 1.00 43.91 100 SER A C 1
ATOM 852 O O . SER A 1 100 ? -5.713 -2.763 27.155 1.00 43.91 100 SER A O 1
ATOM 854 N N . GLY A 1 101 ? -7.605 -2.539 25.981 1.00 47.31 101 GLY A N 1
ATOM 855 C CA . GLY A 1 101 ? -7.165 -3.255 24.786 1.00 47.31 101 GLY A CA 1
ATOM 856 C C . GLY A 1 101 ? -5.901 -2.699 24.136 1.00 47.31 101 GLY A C 1
ATOM 857 O O . GLY A 1 101 ? -5.862 -1.554 23.695 1.00 47.31 101 GLY A O 1
ATOM 858 N N . THR A 1 102 ? -4.893 -3.553 23.989 1.00 55.59 102 THR A N 1
ATOM 859 C CA . THR A 1 102 ? -3.767 -3.318 23.083 1.00 55.59 102 THR A CA 1
ATOM 860 C C . THR A 1 102 ? -4.240 -3.624 21.660 1.00 55.59 102 THR A C 1
ATOM 862 O O . THR A 1 102 ? -4.118 -4.750 21.183 1.00 55.59 102 THR A O 1
ATOM 865 N N . SER A 1 103 ? -4.873 -2.651 21.000 1.00 71.75 103 SER A N 1
ATOM 866 C CA . SER A 1 103 ? -5.221 -2.768 19.581 1.00 71.75 103 SER A CA 1
ATOM 867 C C . SER A 1 103 ? -3.986 -2.543 18.712 1.00 71.75 103 SER A C 1
ATOM 869 O O . SER A 1 103 ? -3.104 -1.750 19.055 1.00 71.75 103 SER A O 1
ATOM 871 N N . ASN A 1 104 ? -3.911 -3.246 17.583 1.00 85.38 104 ASN A N 1
ATOM 872 C CA . ASN A 1 104 ? -2.876 -2.973 16.599 1.00 85.38 104 ASN A CA 1
ATOM 873 C C . ASN A 1 104 ? -3.138 -1.602 15.971 1.00 85.38 104 ASN A C 1
ATOM 875 O O . ASN A 1 104 ? -4.284 -1.196 15.764 1.00 85.38 104 ASN A O 1
ATOM 879 N N . GLN A 1 105 ? -2.065 -0.873 15.690 1.00 90.25 105 GLN A N 1
ATOM 880 C CA . GLN A 1 105 ? -2.135 0.472 15.136 1.00 90.25 105 GLN A CA 1
ATOM 881 C C . GLN A 1 105 ? -1.410 0.500 13.804 1.00 90.25 105 GLN A C 1
ATOM 883 O O . GLN A 1 105 ? -0.257 0.084 13.719 1.00 90.25 105 GLN A O 1
ATOM 888 N N . VAL A 1 106 ? -2.087 0.993 12.770 1.00 91.25 106 VAL A N 1
ATOM 889 C CA . VAL A 1 106 ? -1.438 1.291 11.496 1.00 91.25 106 VAL A CA 1
ATOM 890 C C . VAL A 1 106 ? -0.929 2.724 11.548 1.00 91.25 106 VAL A C 1
ATOM 892 O O . VAL A 1 106 ? -1.649 3.645 11.941 1.00 91.25 106 VAL A O 1
ATOM 895 N N . GLU A 1 107 ? 0.321 2.900 11.160 1.00 94.00 107 GLU A N 1
ATOM 896 C CA . GLU A 1 107 ? 1.009 4.175 11.090 1.00 94.00 107 GLU A CA 1
ATOM 897 C C . GLU A 1 107 ? 1.485 4.435 9.661 1.00 94.00 107 GLU A C 1
ATOM 899 O O . GLU A 1 107 ? 1.760 3.499 8.911 1.00 94.00 107 GLU A O 1
ATOM 904 N N . VAL A 1 108 ? 1.618 5.708 9.299 1.00 94.56 108 VAL A N 1
ATOM 905 C CA . VAL A 1 108 ? 2.169 6.159 8.019 1.00 94.56 108 VAL A CA 1
ATOM 906 C C . VAL A 1 108 ? 3.321 7.132 8.255 1.00 94.56 108 VAL A C 1
ATOM 908 O O . VAL A 1 108 ? 3.276 7.907 9.210 1.00 94.56 108 VAL A O 1
ATOM 911 N N . ASN A 1 109 ? 4.346 7.115 7.404 1.00 93.56 109 ASN A N 1
ATOM 912 C CA . ASN A 1 109 ? 5.456 8.072 7.489 1.00 93.56 109 ASN A CA 1
ATOM 913 C C . ASN A 1 109 ? 5.039 9.509 7.117 1.00 93.56 109 ASN A C 1
ATOM 915 O O . ASN A 1 109 ? 5.521 10.475 7.705 1.00 93.56 109 ASN A O 1
ATOM 919 N N . ILE A 1 110 ? 4.136 9.660 6.143 1.00 91.06 110 ILE A N 1
ATOM 920 C CA . ILE A 1 110 ? 3.574 10.940 5.703 1.00 91.06 110 ILE A CA 1
ATOM 921 C C . ILE A 1 110 ? 2.093 10.759 5.400 1.00 91.06 110 ILE A C 1
ATOM 923 O O . ILE A 1 110 ? 1.692 9.847 4.683 1.00 91.06 110 ILE A O 1
ATOM 927 N N . LYS A 1 111 ? 1.274 11.671 5.923 1.00 87.88 111 LYS A N 1
ATOM 928 C CA . LYS A 1 111 ? -0.172 11.673 5.719 1.00 87.88 111 LYS A CA 1
ATOM 929 C C . LYS A 1 111 ? -0.587 12.857 4.857 1.00 87.88 111 LYS A C 1
ATOM 931 O O . LYS A 1 111 ? -0.659 13.984 5.340 1.00 87.88 111 LYS A O 1
ATOM 936 N N . ASP A 1 112 ? -0.891 12.577 3.597 1.00 91.94 112 ASP A N 1
ATOM 937 C CA . ASP A 1 112 ? -1.375 13.545 2.614 1.00 91.94 112 ASP A CA 1
ATOM 938 C C . ASP A 1 112 ? -2.496 12.947 1.735 1.00 91.94 112 ASP A C 1
ATOM 940 O O . ASP A 1 112 ? -3.005 11.848 1.983 1.00 91.94 112 ASP A O 1
ATOM 944 N N . GLU A 1 113 ? -2.942 13.703 0.731 1.00 93.81 113 GLU A N 1
ATOM 945 C CA . GLU A 1 113 ? -3.974 13.252 -0.206 1.00 93.81 113 GLU A CA 1
ATOM 946 C C . GLU A 1 113 ? -3.477 12.151 -1.158 1.00 93.81 113 GLU A C 1
ATOM 948 O O . GLU A 1 113 ? -4.266 11.301 -1.574 1.00 93.81 113 GLU A O 1
ATOM 953 N N . VAL A 1 114 ? -2.176 12.107 -1.457 1.00 93.75 114 VAL A N 1
ATOM 954 C CA . VAL A 1 114 ? -1.587 11.137 -2.389 1.00 93.75 114 VAL A CA 1
ATOM 955 C C . VAL A 1 114 ? -1.691 9.730 -1.814 1.00 93.75 114 VAL A C 1
ATOM 957 O O . VAL A 1 114 ? -2.296 8.863 -2.447 1.00 93.75 114 VAL A O 1
ATOM 960 N N . ILE A 1 115 ? -1.213 9.504 -0.585 1.00 94.06 115 ILE A N 1
ATOM 961 C CA . ILE A 1 115 ? -1.334 8.181 0.050 1.00 94.06 115 ILE A CA 1
ATOM 962 C C . ILE A 1 115 ? -2.798 7.786 0.265 1.00 94.06 115 ILE A C 1
ATOM 964 O O . ILE A 1 115 ? -3.161 6.621 0.107 1.00 94.06 115 ILE A O 1
ATOM 968 N N . ARG A 1 116 ? -3.678 8.756 0.550 1.00 95.12 116 ARG A N 1
ATOM 969 C CA . ARG A 1 116 ? -5.123 8.508 0.660 1.00 95.12 116 ARG A CA 1
ATOM 970 C C . ARG A 1 116 ? -5.706 8.011 -0.667 1.00 95.12 116 ARG A C 1
ATOM 972 O O . ARG A 1 116 ? -6.552 7.117 -0.658 1.00 95.12 116 ARG A O 1
ATOM 979 N N . ASN A 1 117 ? -5.273 8.573 -1.791 1.00 95.06 117 ASN A N 1
ATOM 980 C CA . ASN A 1 117 ? -5.725 8.161 -3.118 1.00 95.06 117 ASN A CA 1
ATOM 981 C C . ASN A 1 117 ? -5.160 6.793 -3.514 1.00 95.06 117 ASN A C 1
ATOM 983 O O . ASN A 1 117 ? -5.923 5.954 -3.992 1.00 95.06 117 ASN A O 1
ATOM 987 N N . TYR A 1 118 ? -3.885 6.520 -3.222 1.00 95.44 118 TYR A N 1
ATOM 988 C CA . TYR A 1 118 ? -3.291 5.196 -3.434 1.00 95.44 118 TYR A CA 1
ATOM 989 C C . TYR A 1 118 ? -4.011 4.113 -2.635 1.00 95.44 118 TYR A C 1
ATOM 991 O O . TYR A 1 118 ? -4.386 3.084 -3.192 1.00 95.44 118 TYR A O 1
ATOM 999 N N . LEU A 1 119 ? -4.302 4.369 -1.359 1.00 95.44 119 LEU A N 1
ATOM 1000 C CA . LEU A 1 119 ? -5.059 3.448 -0.514 1.00 95.44 119 LEU A CA 1
ATOM 1001 C C . LEU A 1 119 ? -6.448 3.143 -1.076 1.00 95.44 119 LEU A C 1
ATOM 1003 O O . LEU A 1 119 ? -6.824 1.978 -1.196 1.00 95.44 119 LEU A O 1
ATOM 1007 N N . LYS A 1 120 ? -7.197 4.175 -1.480 1.00 95.56 120 LYS A N 1
ATOM 1008 C CA . LYS A 1 120 ? -8.505 3.993 -2.126 1.00 95.56 120 LYS A CA 1
ATOM 1009 C C . LYS A 1 120 ? -8.398 3.168 -3.404 1.00 95.56 120 LYS A C 1
ATOM 1011 O O . LYS A 1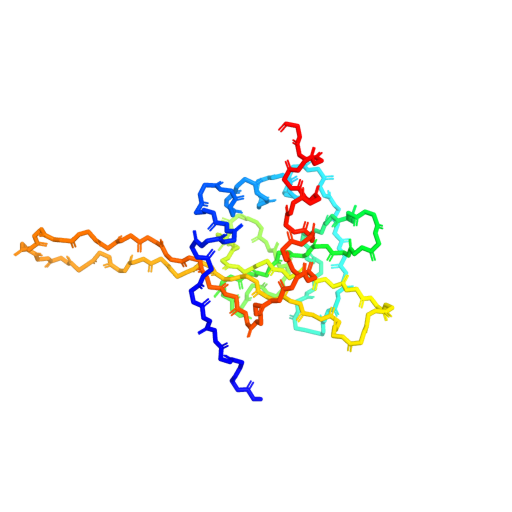 120 ? -9.261 2.332 -3.660 1.00 95.56 120 LYS A O 1
ATOM 1016 N N . GLU A 1 121 ? -7.373 3.406 -4.216 1.00 95.62 121 GLU A N 1
ATOM 1017 C CA . GLU A 1 121 ? -7.167 2.658 -5.450 1.00 95.62 121 GLU A CA 1
ATOM 1018 C C . GLU A 1 121 ? -6.866 1.182 -5.187 1.00 95.62 121 GLU A C 1
ATOM 1020 O O . GLU A 1 121 ? -7.506 0.326 -5.805 1.00 95.62 121 GLU A O 1
ATOM 1025 N N . VAL A 1 122 ? -5.952 0.885 -4.260 1.00 95.62 122 VAL A N 1
ATOM 1026 C CA . VAL A 1 122 ? -5.638 -0.490 -3.860 1.00 95.62 122 VAL A CA 1
ATOM 1027 C C . VAL A 1 122 ? -6.901 -1.190 -3.369 1.00 95.62 122 VAL A C 1
ATOM 1029 O O . VAL A 1 122 ? -7.295 -2.212 -3.928 1.00 95.62 122 VAL A O 1
ATOM 1032 N N . LEU A 1 123 ? -7.601 -0.600 -2.397 1.00 95.25 123 LEU A N 1
ATOM 1033 C CA . LEU A 1 123 ? -8.799 -1.193 -1.793 1.00 95.25 123 LEU A CA 1
ATOM 1034 C C . LEU A 1 123 ? -9.929 -1.424 -2.800 1.00 95.25 123 LEU A C 1
ATOM 1036 O O . LEU A 1 123 ? -10.646 -2.415 -2.694 1.00 95.25 123 LEU A O 1
ATOM 1040 N N . ARG A 1 124 ? -10.068 -0.548 -3.800 1.00 95.12 124 ARG A N 1
ATOM 1041 C CA . ARG A 1 124 ? -11.060 -0.684 -4.876 1.00 95.12 124 ARG A CA 1
ATOM 1042 C C . ARG A 1 124 ? -10.714 -1.791 -5.876 1.00 95.12 124 ARG A C 1
ATOM 1044 O O . ARG A 1 124 ? -11.620 -2.336 -6.500 1.00 95.12 124 ARG A O 1
ATOM 1051 N N . ARG A 1 125 ? -9.426 -2.060 -6.108 1.00 92.75 125 ARG A N 1
ATOM 1052 C CA . ARG A 1 125 ? -8.954 -3.034 -7.110 1.00 92.75 125 ARG A CA 1
ATOM 1053 C C . ARG A 1 125 ? -8.765 -4.441 -6.547 1.00 92.75 125 ARG A C 1
ATOM 1055 O O . ARG A 1 125 ? -8.644 -5.373 -7.337 1.00 92.75 125 ARG A O 1
ATOM 1062 N N . MET A 1 126 ? -8.746 -4.592 -5.225 1.00 92.50 126 MET A N 1
ATOM 1063 C CA . MET A 1 126 ? -8.777 -5.903 -4.588 1.00 92.50 126 MET A CA 1
ATOM 1064 C C . MET A 1 126 ? -10.203 -6.479 -4.659 1.00 92.50 126 MET A C 1
ATOM 1066 O O . MET A 1 126 ? -11.134 -5.806 -4.203 1.00 92.50 126 MET A O 1
ATOM 1070 N N . PRO A 1 127 ? -10.384 -7.681 -5.234 1.00 77.88 127 PRO A N 1
ATOM 1071 C CA . PRO A 1 127 ? -11.676 -8.356 -5.300 1.00 77.88 127 PRO A CA 1
ATOM 1072 C C . PRO A 1 127 ? -12.218 -8.730 -3.914 1.00 77.88 127 PRO A C 1
ATOM 1074 O O . PRO A 1 127 ? -11.440 -8.733 -2.925 1.00 77.88 127 PRO A O 1
#

Radius of gyration: 14.91 Å; chains: 1; bounding box: 31×33×47 Å